Protein AF-A0A435HL01-F1 (afdb_monomer_lite)

Sequence (128 aa):
FYPFPNQLALVEKMDAMFPGEVFSHLEFVRLDGNITCFGLPLVKFTTEARLDEIVRLHEANGCPIFNPHRYTLEEGGMKQTDAVQLAFKRETDPQGLLNPGKMIAWENPDYDYRSGRTFLFRGLQKVG

Secondary structure (DSSP, 8-state):
-B-TTSHHHHHHHHHHHSTTTEE--EEEEEETTEEEEEE--EE----HHHHHHHHHHHHHTT-----TT--STTTTTSB---HHHHHHHHHH-TT--SSTTS-HHHH-TT--TT-----SB--S----

pLDDT: mean 95.24, std 6.95, range [45.97, 98.75]

Radius of gyration: 16.89 Å; chains: 1; bounding box: 38×37×44 Å

Structure (mmCIF, N/CA/C/O backbone):
data_AF-A0A435HL01-F1
#
_entry.id   AF-A0A435HL01-F1
#
loop_
_atom_site.group_PDB
_atom_site.id
_atom_site.type_symbol
_atom_site.label_atom_id
_atom_site.label_alt_id
_atom_site.label_comp_id
_atom_site.label_asym_id
_atom_site.label_entity_id
_atom_site.label_seq_id
_atom_site.pdbx_PDB_ins_code
_atom_site.Cartn_x
_atom_site.Cartn_y
_atom_site.Cartn_z
_atom_site.occupancy
_atom_site.B_iso_or_equiv
_atom_site.auth_seq_id
_atom_site.auth_comp_id
_atom_site.auth_asym_id
_atom_site.auth_atom_id
_atom_site.pdbx_PDB_model_num
ATOM 1 N N . PHE A 1 1 ? -6.074 -1.914 3.342 1.00 91.44 1 PHE A N 1
ATOM 2 C CA . PHE A 1 1 ? -7.406 -2.485 3.049 1.00 91.44 1 PHE A CA 1
ATOM 3 C C . PHE A 1 1 ? -7.774 -3.467 4.147 1.00 91.44 1 PHE A C 1
ATOM 5 O O . PHE A 1 1 ? -6.873 -3.932 4.837 1.00 91.44 1 PHE A O 1
ATOM 12 N N . TYR A 1 2 ? -9.059 -3.780 4.310 1.00 97.88 2 TYR A N 1
ATOM 13 C CA . TYR A 1 2 ? -9.525 -4.717 5.331 1.00 97.88 2 TYR A CA 1
ATOM 14 C C . TYR A 1 2 ? -9.932 -6.043 4.664 1.00 97.88 2 TYR A C 1
ATOM 16 O O . TYR A 1 2 ? -10.902 -6.062 3.903 1.00 97.88 2 TYR A O 1
ATOM 24 N N . PRO A 1 3 ? -9.177 -7.145 4.846 1.00 97.38 3 PRO A N 1
ATOM 25 C CA . PRO A 1 3 ? -9.489 -8.414 4.194 1.00 97.38 3 PRO A CA 1
ATOM 26 C C . PRO A 1 3 ? -10.829 -9.014 4.641 1.00 97.38 3 PRO A C 1
ATOM 28 O O . PRO A 1 3 ? -11.147 -9.065 5.831 1.00 97.38 3 PRO A O 1
ATOM 31 N N . PHE A 1 4 ? -11.590 -9.528 3.674 1.00 97.75 4 PHE A N 1
ATOM 32 C CA . PHE A 1 4 ? -12.735 -10.398 3.941 1.00 97.75 4 PHE A CA 1
ATOM 33 C C . PHE A 1 4 ? -12.267 -11.714 4.597 1.00 97.75 4 PHE A C 1
ATOM 35 O O . PHE A 1 4 ? -11.207 -12.212 4.211 1.00 97.75 4 PHE A O 1
ATOM 42 N N . PRO A 1 5 ? -13.025 -12.318 5.538 1.00 98.00 5 PRO A N 1
ATOM 43 C CA . PRO A 1 5 ? -14.344 -11.919 6.053 1.00 98.00 5 PRO A CA 1
ATOM 44 C C . PRO A 1 5 ? -14.296 -11.052 7.320 1.00 98.00 5 PRO A C 1
ATOM 46 O O . PRO A 1 5 ? -15.317 -10.847 7.974 1.00 98.00 5 PRO A O 1
ATOM 49 N N . ASN A 1 6 ? -13.111 -10.590 7.721 1.00 98.25 6 ASN A N 1
ATOM 50 C CA . ASN A 1 6 ? -12.892 -9.998 9.039 1.00 98.25 6 ASN A CA 1
ATOM 51 C C . ASN A 1 6 ? -12.961 -8.467 9.046 1.00 98.25 6 ASN A C 1
ATOM 53 O O . ASN A 1 6 ? -12.634 -7.852 10.059 1.00 98.25 6 ASN A O 1
ATOM 57 N N . GLN A 1 7 ? -13.391 -7.842 7.950 1.00 98.62 7 GLN A N 1
ATOM 58 C CA . GLN A 1 7 ? -13.261 -6.405 7.745 1.00 98.62 7 GLN A CA 1
ATOM 59 C C . GLN A 1 7 ? -13.904 -5.554 8.844 1.00 98.62 7 GLN A C 1
ATOM 61 O O . GLN A 1 7 ? -13.307 -4.564 9.244 1.00 98.62 7 GLN A O 1
ATOM 66 N N . LEU A 1 8 ? -15.059 -5.956 9.387 1.00 98.56 8 LEU A N 1
ATOM 67 C CA . LEU A 1 8 ? -15.717 -5.204 10.463 1.00 98.56 8 LEU A CA 1
ATOM 68 C C . LEU A 1 8 ? -14.890 -5.228 11.755 1.00 98.56 8 LEU A C 1
ATOM 70 O O . LEU A 1 8 ? -14.575 -4.177 12.302 1.00 98.56 8 LEU A O 1
ATOM 74 N N . ALA A 1 9 ? -14.447 -6.415 12.181 1.00 98.62 9 ALA A N 1
ATOM 75 C CA . ALA A 1 9 ? -13.623 -6.567 13.379 1.00 98.62 9 ALA A CA 1
ATOM 76 C C . ALA A 1 9 ? -12.261 -5.866 13.240 1.00 98.62 9 ALA A C 1
ATOM 78 O O . ALA A 1 9 ? -11.732 -5.318 14.205 1.00 98.62 9 ALA A O 1
ATOM 79 N N . LEU A 1 10 ? -11.680 -5.871 12.037 1.00 98.69 10 LEU A N 1
ATOM 80 C CA . LEU A 1 10 ? -10.422 -5.180 11.767 1.00 98.69 10 LEU A CA 1
ATOM 81 C C . LEU A 1 10 ? -10.585 -3.658 11.791 1.00 98.69 10 LEU A C 1
ATOM 83 O O . LEU A 1 10 ? -9.744 -2.980 12.374 1.00 98.69 10 LEU A O 1
ATOM 87 N N . VAL A 1 11 ? -11.660 -3.126 11.202 1.00 98.50 11 VAL A N 1
ATOM 88 C CA . VAL A 1 11 ? -11.995 -1.696 11.271 1.00 98.50 11 VAL A CA 1
ATOM 89 C C . VAL A 1 11 ? -12.151 -1.260 12.722 1.00 98.50 11 VAL A C 1
ATOM 91 O O . VAL A 1 11 ? -11.472 -0.328 13.133 1.00 98.50 11 VAL A O 1
ATOM 94 N N . GLU A 1 12 ? -12.974 -1.959 13.508 1.00 98.38 12 GLU A N 1
ATOM 95 C CA . GLU A 1 12 ? -13.190 -1.642 14.927 1.00 98.38 12 GLU A CA 1
ATOM 96 C C . GLU A 1 12 ? -11.876 -1.664 15.715 1.00 98.38 12 GLU A C 1
ATOM 98 O O . GLU A 1 12 ? -11.596 -0.762 16.506 1.00 98.38 12 GLU A O 1
ATOM 103 N N . LYS A 1 13 ? -11.024 -2.665 15.458 1.00 98.56 13 LYS A N 1
ATOM 104 C CA . LYS A 1 13 ? -9.709 -2.771 16.092 1.00 98.56 13 LYS A CA 1
ATOM 105 C C . LYS A 1 13 ? -8.792 -1.600 15.734 1.00 98.56 13 LYS A C 1
ATOM 107 O O . LYS A 1 13 ? -8.086 -1.109 16.611 1.00 98.56 13 LYS A O 1
ATOM 112 N N . MET A 1 14 ? -8.747 -1.195 14.463 1.00 98.50 14 MET A N 1
ATOM 113 C CA . MET A 1 14 ? -7.887 -0.094 14.013 1.00 98.50 14 MET A CA 1
ATOM 114 C C . MET A 1 14 ? -8.407 1.260 14.493 1.00 98.50 14 MET A C 1
ATOM 116 O O . MET A 1 14 ? -7.612 2.062 14.969 1.00 98.50 14 MET A O 1
ATOM 120 N N . ASP A 1 15 ? -9.719 1.487 14.458 1.00 98.31 15 ASP A N 1
ATOM 121 C CA . ASP A 1 15 ? -10.346 2.712 14.966 1.00 98.31 15 ASP A CA 1
ATOM 122 C C . ASP A 1 15 ? -10.042 2.920 16.460 1.00 98.31 15 ASP A C 1
ATOM 124 O O . ASP A 1 15 ? -9.550 3.971 16.871 1.00 98.31 15 ASP A O 1
ATOM 128 N N . ALA A 1 16 ? -10.202 1.864 17.267 1.00 98.38 16 ALA A N 1
ATOM 129 C CA . ALA A 1 16 ? -9.923 1.906 18.701 1.00 98.38 16 ALA A CA 1
ATOM 130 C C . ALA A 1 16 ? -8.429 2.078 19.046 1.00 98.38 16 ALA A C 1
ATOM 132 O O . ALA A 1 16 ? -8.100 2.528 20.144 1.00 98.38 16 ALA A O 1
ATOM 133 N N . MET A 1 17 ? -7.516 1.707 18.142 1.00 98.38 17 MET A N 1
ATOM 134 C CA . MET A 1 17 ? -6.068 1.758 18.382 1.00 98.38 17 MET A CA 1
ATOM 135 C C . MET A 1 17 ? -5.500 3.183 18.333 1.00 98.38 17 MET A C 1
ATOM 137 O O . MET A 1 17 ? -4.451 3.437 18.928 1.00 98.38 17 MET A O 1
ATOM 141 N N . PHE A 1 18 ? -6.176 4.112 17.654 1.00 98.00 18 PHE A N 1
ATOM 142 C CA . PHE A 1 18 ? -5.637 5.441 17.346 1.00 98.00 18 PHE A CA 1
ATOM 143 C C . PHE A 1 18 ? -6.596 6.595 17.705 1.00 98.00 18 PHE A C 1
ATOM 145 O O . PHE A 1 18 ? -6.872 7.463 16.866 1.00 98.00 18 PHE A O 1
ATOM 152 N N . PRO A 1 19 ? -7.104 6.654 18.950 1.00 97.69 19 PRO A N 1
ATOM 153 C CA . PRO A 1 19 ? -8.107 7.639 19.336 1.00 97.69 19 PRO A CA 1
ATOM 154 C C . PRO A 1 19 ? -7.581 9.073 19.178 1.00 97.69 19 PRO A C 1
ATOM 156 O O . PRO A 1 19 ? -6.564 9.451 19.758 1.00 97.69 19 PRO A O 1
ATOM 159 N N . GLY A 1 20 ? -8.298 9.887 18.398 1.00 97.19 20 GLY A N 1
ATOM 160 C CA . GLY A 1 20 ? -7.981 11.305 18.177 1.00 97.19 20 GLY A CA 1
ATOM 161 C C . GLY A 1 20 ? -6.800 11.580 17.236 1.00 97.19 20 GLY A C 1
ATOM 162 O O . GLY A 1 20 ? -6.460 12.747 17.022 1.00 97.19 20 GLY A O 1
ATOM 163 N N . GLU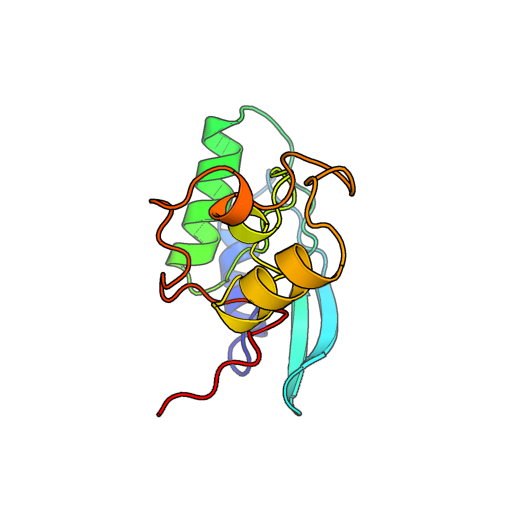 A 1 21 ? -6.192 10.539 16.666 1.00 98.25 21 GLU A N 1
ATOM 164 C CA . GLU A 1 21 ? -5.066 10.643 15.730 1.00 98.25 21 GLU A CA 1
ATOM 165 C C . GLU A 1 21 ? -5.432 10.141 14.331 1.00 98.25 21 GLU A C 1
ATOM 167 O O . GLU A 1 21 ? -5.053 10.770 13.339 1.00 98.25 21 GLU A O 1
ATOM 172 N N . VAL A 1 22 ? -6.193 9.045 14.252 1.00 98.50 22 VAL A N 1
ATOM 173 C CA . VAL A 1 22 ? -6.658 8.449 12.998 1.00 98.50 22 VAL A CA 1
ATOM 174 C C . VAL A 1 22 ? -8.185 8.404 13.005 1.00 98.50 22 VAL A C 1
ATOM 176 O O . VAL A 1 22 ? -8.789 7.956 13.974 1.00 98.50 22 VAL A O 1
ATOM 179 N N . PHE A 1 23 ? -8.812 8.873 11.927 1.00 98.44 23 PHE A N 1
ATOM 180 C CA . PHE A 1 23 ? -10.266 8.892 11.770 1.00 98.44 23 PHE A CA 1
ATOM 181 C C . PHE A 1 23 ? -10.672 7.969 10.626 1.00 98.44 23 PHE A C 1
ATOM 183 O O . PHE A 1 23 ? -10.262 8.177 9.481 1.00 98.44 23 PHE A O 1
ATOM 190 N N . SER A 1 24 ? -11.475 6.952 10.934 1.00 98.31 24 SER A N 1
ATOM 191 C CA . SER A 1 24 ? -11.895 5.939 9.968 1.00 98.31 24 SER A CA 1
ATOM 192 C C . SER A 1 24 ? -12.729 6.524 8.820 1.00 98.31 24 SER A C 1
ATOM 194 O O . SER A 1 24 ? -13.697 7.250 9.032 1.00 98.31 24 SER A O 1
ATOM 196 N N . HIS A 1 25 ? -12.386 6.145 7.586 1.00 98.62 25 HIS A N 1
ATOM 197 C CA . HIS A 1 25 ? -13.161 6.395 6.364 1.00 98.62 25 HIS A CA 1
ATOM 198 C C . HIS A 1 25 ? -13.105 5.127 5.519 1.00 98.62 25 HIS A C 1
ATOM 200 O O . HIS A 1 25 ? -12.018 4.652 5.181 1.00 98.62 25 HIS A O 1
ATOM 206 N N . LEU A 1 26 ? -14.273 4.552 5.233 1.00 98.69 26 LEU A N 1
ATOM 207 C CA . LEU A 1 26 ? -14.412 3.270 4.552 1.00 98.69 26 LEU A CA 1
ATOM 208 C C . LEU A 1 26 ? -15.147 3.428 3.228 1.00 98.69 26 LEU A C 1
ATOM 210 O O . LEU A 1 26 ? -16.195 4.064 3.173 1.00 98.69 26 LEU A O 1
ATOM 214 N N . GLU A 1 27 ? -14.643 2.752 2.204 1.00 98.69 27 GLU A N 1
ATOM 215 C CA . GLU A 1 27 ? -15.300 2.611 0.907 1.00 98.69 27 GLU A CA 1
ATOM 216 C C . GLU A 1 27 ? -15.590 1.132 0.662 1.00 98.69 27 GLU A C 1
ATOM 218 O O . GLU A 1 27 ? -14.668 0.318 0.537 1.00 98.69 27 GLU A O 1
ATOM 223 N N . PHE A 1 28 ? -16.872 0.759 0.635 1.00 98.56 28 PHE A N 1
ATOM 224 C CA . PHE A 1 28 ? -17.281 -0.622 0.386 1.00 98.56 28 PHE A CA 1
ATOM 225 C C . PHE A 1 28 ? -17.204 -0.952 -1.102 1.00 98.56 28 PHE A C 1
ATOM 227 O O . PHE A 1 28 ? -17.730 -0.233 -1.948 1.00 98.56 28 PHE A O 1
ATOM 234 N N . VAL A 1 29 ? -16.577 -2.081 -1.420 1.00 98.38 29 VAL A N 1
ATOM 235 C CA . VAL A 1 29 ? -16.333 -2.522 -2.794 1.00 98.38 29 VAL A CA 1
ATOM 236 C C . VAL A 1 29 ? -16.529 -4.025 -2.935 1.00 98.38 29 VAL A C 1
ATOM 238 O O . VAL A 1 29 ? -16.543 -4.776 -1.956 1.00 98.38 29 VAL A O 1
ATOM 241 N N . ARG A 1 30 ? -16.620 -4.479 -4.186 1.00 98.19 30 ARG A N 1
ATOM 242 C CA . ARG A 1 30 ? -16.407 -5.886 -4.527 1.00 98.19 30 ARG A CA 1
ATOM 243 C C . ARG A 1 30 ? -14.919 -6.107 -4.794 1.00 98.19 30 ARG A C 1
ATOM 245 O O . ARG A 1 30 ? -14.367 -5.459 -5.677 1.00 98.19 30 ARG A O 1
ATOM 252 N N . LEU A 1 31 ? -14.294 -7.020 -4.057 1.00 95.50 31 LEU A N 1
ATOM 253 C CA . LEU A 1 31 ? -12.899 -7.427 -4.233 1.00 95.50 31 LEU A CA 1
ATOM 254 C C . LEU A 1 31 ? -12.818 -8.954 -4.212 1.00 95.50 31 LEU A C 1
ATOM 256 O O . LEU A 1 31 ? -13.339 -9.583 -3.292 1.00 95.50 31 LEU A O 1
ATOM 260 N N . ASP A 1 32 ? -12.203 -9.543 -5.239 1.00 94.19 32 ASP A N 1
ATOM 261 C CA . ASP A 1 32 ? -12.072 -10.999 -5.405 1.00 94.19 32 ASP A CA 1
ATOM 262 C C . ASP A 1 32 ? -13.399 -11.757 -5.177 1.00 94.19 32 ASP A C 1
ATOM 264 O O . ASP A 1 32 ? -13.459 -12.788 -4.514 1.00 94.19 32 ASP A O 1
ATOM 268 N N . GLY A 1 33 ? -14.500 -11.199 -5.695 1.00 96.81 33 GLY A N 1
ATOM 269 C CA . GLY A 1 33 ? -15.850 -11.769 -5.585 1.00 96.81 33 GLY A CA 1
ATOM 270 C C . GLY A 1 33 ? -16.575 -11.514 -4.257 1.00 96.81 33 GLY A C 1
ATOM 271 O O . GLY A 1 33 ? -17.783 -11.734 -4.185 1.00 96.81 33 GLY A O 1
ATOM 272 N N . ASN A 1 34 ? -15.897 -10.986 -3.237 1.00 98.00 34 ASN A N 1
ATOM 273 C CA . ASN A 1 34 ? -16.468 -10.709 -1.917 1.00 98.00 34 ASN A CA 1
ATOM 274 C C . ASN A 1 34 ? -16.791 -9.220 -1.740 1.00 98.00 34 ASN A C 1
ATOM 276 O O . ASN A 1 34 ? -16.171 -8.365 -2.371 1.00 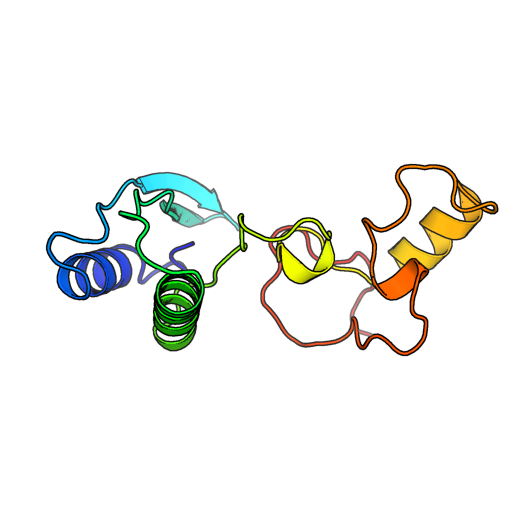98.00 34 ASN A O 1
ATOM 280 N N . ILE A 1 35 ? -17.748 -8.894 -0.866 1.00 98.44 35 ILE A N 1
ATOM 281 C CA . ILE A 1 35 ? -17.971 -7.509 -0.424 1.00 98.44 35 ILE A CA 1
ATOM 282 C C . ILE A 1 35 ? -17.081 -7.252 0.791 1.00 98.44 35 ILE A C 1
ATOM 284 O O . ILE A 1 35 ? -17.199 -7.935 1.806 1.00 98.44 35 ILE A O 1
ATOM 288 N N . THR A 1 36 ? -16.203 -6.261 0.683 1.00 98.56 36 THR A N 1
ATOM 289 C CA . THR A 1 36 ? -15.350 -5.780 1.778 1.00 98.56 36 THR A CA 1
ATOM 290 C C . THR A 1 36 ? -15.178 -4.261 1.676 1.00 98.56 36 THR A C 1
ATOM 292 O O . THR A 1 36 ? -15.854 -3.632 0.863 1.00 98.56 36 THR A O 1
ATOM 295 N N . CYS A 1 37 ? -14.302 -3.649 2.475 1.00 98.50 37 CYS A N 1
ATOM 296 C CA . CYS A 1 37 ? -13.999 -2.223 2.398 1.00 98.50 37 CYS A CA 1
ATOM 297 C C . CYS A 1 37 ? -12.500 -1.911 2.254 1.00 98.50 37 CYS A C 1
ATOM 299 O O . CYS A 1 37 ? -11.613 -2.576 2.803 1.00 98.50 37 CYS A O 1
ATOM 301 N N . PHE A 1 38 ? -12.224 -0.842 1.511 1.00 98.38 38 PHE A N 1
ATOM 302 C CA . PHE A 1 38 ? -10.952 -0.131 1.555 1.00 98.38 38 PHE A CA 1
ATOM 303 C C . PHE A 1 38 ? -11.029 0.961 2.619 1.00 98.38 38 PHE A C 1
ATOM 305 O O . PHE A 1 38 ? -12.099 1.504 2.879 1.00 98.38 38 PHE A O 1
ATOM 312 N N . GLY A 1 39 ? -9.889 1.259 3.237 1.00 98.06 39 GLY A N 1
ATOM 313 C CA . GLY A 1 39 ? -9.756 2.347 4.198 1.00 98.06 39 GLY A CA 1
ATOM 314 C C . GLY A 1 39 ? -8.990 3.506 3.578 1.00 98.06 39 GLY A C 1
ATOM 315 O O . GLY A 1 39 ? -7.941 3.278 2.974 1.00 98.06 39 GLY A O 1
ATOM 316 N N . LEU A 1 40 ? -9.498 4.720 3.767 1.00 98.50 40 LEU A N 1
ATOM 317 C CA . LEU A 1 40 ? -8.827 5.985 3.456 1.00 98.50 40 LEU A CA 1
ATOM 318 C C . LEU A 1 40 ? -8.786 6.872 4.713 1.00 98.50 40 LEU A C 1
ATOM 320 O O . LEU A 1 40 ? -9.257 8.009 4.677 1.00 98.50 40 LEU A O 1
ATOM 324 N N . PRO A 1 41 ? -8.303 6.348 5.857 1.00 98.06 41 PRO A N 1
ATOM 325 C CA . PRO A 1 41 ? -8.440 7.049 7.120 1.00 98.06 41 PRO A CA 1
ATOM 326 C C . PRO A 1 41 ? -7.681 8.378 7.100 1.00 98.06 41 PRO A C 1
ATOM 328 O O . PRO A 1 41 ? -6.569 8.474 6.575 1.00 98.06 41 PRO A O 1
ATOM 331 N N . LEU A 1 42 ? -8.267 9.403 7.714 1.00 98.56 42 LEU A N 1
ATOM 332 C CA . LEU A 1 42 ? -7.574 10.669 7.922 1.00 98.56 42 LEU A CA 1
ATOM 333 C C . LEU A 1 42 ? -6.565 10.483 9.051 1.00 98.56 42 LEU A C 1
ATOM 335 O O . LEU A 1 42 ? -6.941 10.055 10.139 1.00 98.56 42 LEU A O 1
ATOM 339 N N . VAL A 1 43 ? -5.304 10.836 8.814 1.00 98.56 43 VAL A N 1
ATOM 340 C CA . VAL A 1 43 ? -4.240 10.778 9.824 1.00 98.56 43 VAL A CA 1
ATOM 341 C C . VAL A 1 43 ? -3.798 12.195 10.157 1.00 98.56 43 VAL A C 1
ATOM 343 O O . VAL A 1 43 ? -3.399 12.958 9.273 1.00 98.56 43 VAL A O 1
ATOM 346 N N . LYS A 1 44 ? -3.839 12.564 11.439 1.00 98.44 44 LYS A N 1
ATOM 347 C CA . LYS A 1 44 ? -3.281 13.833 11.907 1.00 98.44 44 LYS A CA 1
ATOM 348 C C . LYS A 1 44 ? -1.757 13.738 11.912 1.00 98.44 44 LYS A C 1
ATOM 350 O O . LYS A 1 44 ? -1.163 13.174 12.826 1.00 98.44 44 LYS A O 1
ATOM 355 N N . PHE A 1 45 ? -1.125 14.299 10.885 1.00 98.62 45 PHE A N 1
ATOM 356 C CA . PHE A 1 45 ? 0.327 14.255 10.748 1.00 98.62 45 PHE A CA 1
ATOM 357 C C . PHE A 1 45 ? 1.045 14.903 11.943 1.00 98.62 45 PHE A C 1
ATOM 359 O O . PHE A 1 45 ? 0.672 15.985 12.401 1.00 98.62 45 PHE A O 1
ATOM 366 N N . THR A 1 46 ? 2.102 14.241 12.413 1.00 98.50 46 THR A N 1
ATOM 367 C CA . THR A 1 46 ? 3.005 14.745 13.456 1.00 98.50 46 THR A CA 1
ATOM 368 C C . THR A 1 46 ? 4.455 14.627 13.005 1.00 98.50 46 THR A C 1
ATOM 370 O O . THR A 1 46 ? 5.126 15.632 12.798 1.00 98.50 46 THR A O 1
ATOM 373 N N . THR A 1 47 ? 4.930 13.398 12.815 1.00 98.75 47 THR A N 1
ATOM 374 C CA . THR A 1 47 ? 6.266 13.088 12.304 1.00 98.75 47 THR A CA 1
ATOM 375 C C . THR A 1 47 ? 6.194 11.923 11.325 1.00 98.75 47 THR A C 1
ATOM 377 O O . THR A 1 47 ? 5.285 11.093 11.400 1.00 98.75 47 THR A O 1
ATOM 380 N N . GLU A 1 48 ? 7.183 11.826 10.439 1.00 98.31 48 GLU A N 1
ATOM 381 C CA . GLU A 1 48 ? 7.326 10.689 9.522 1.00 98.31 48 GLU A CA 1
ATOM 382 C C . GLU A 1 48 ? 7.468 9.365 10.281 1.00 98.31 48 GLU A C 1
ATOM 384 O O . GLU A 1 48 ? 6.800 8.393 9.946 1.00 98.31 48 GLU A O 1
ATOM 389 N N . ALA A 1 49 ? 8.243 9.348 11.373 1.00 98.62 49 ALA A N 1
ATOM 390 C CA . ALA A 1 49 ? 8.427 8.156 12.200 1.00 98.62 49 ALA A CA 1
ATOM 391 C C . ALA A 1 49 ? 7.104 7.643 12.795 1.00 98.62 49 ALA A C 1
ATOM 393 O O . ALA A 1 49 ? 6.865 6.437 12.815 1.00 98.62 49 ALA A O 1
ATOM 394 N N . ARG A 1 50 ? 6.221 8.548 13.244 1.00 98.50 50 ARG A N 1
ATOM 395 C CA . ARG A 1 50 ? 4.892 8.166 13.743 1.00 98.50 50 ARG A CA 1
ATOM 396 C C . ARG A 1 50 ? 3.980 7.681 12.617 1.00 98.50 50 ARG A C 1
ATOM 398 O O . ARG A 1 50 ? 3.251 6.713 12.803 1.00 98.50 50 ARG A O 1
ATOM 405 N N . LEU A 1 51 ? 4.036 8.314 11.447 1.00 98.62 51 LEU A N 1
ATOM 406 C CA . LEU A 1 51 ? 3.272 7.885 10.277 1.00 98.62 51 LEU A CA 1
ATOM 407 C C . LEU A 1 51 ? 3.678 6.474 9.818 1.00 98.62 51 LEU A C 1
ATOM 409 O O . LEU A 1 51 ? 2.812 5.621 9.625 1.00 98.62 51 LEU A O 1
ATOM 413 N N . ASP A 1 52 ? 4.979 6.201 9.723 1.00 98.19 52 ASP A N 1
ATOM 414 C CA . ASP A 1 52 ? 5.503 4.869 9.404 1.00 98.19 52 ASP A CA 1
ATOM 415 C C . ASP A 1 52 ? 5.156 3.846 10.507 1.00 98.19 52 ASP A C 1
ATOM 417 O O . ASP A 1 52 ? 4.857 2.686 10.213 1.00 98.19 52 ASP A O 1
ATOM 421 N N . GLU A 1 53 ? 5.122 4.257 11.781 1.00 98.50 53 GLU A N 1
ATOM 422 C CA . GLU A 1 53 ? 4.651 3.403 12.874 1.00 98.50 53 GLU A CA 1
ATOM 423 C C . GLU A 1 53 ? 3.170 3.029 12.721 1.00 98.50 53 GLU A C 1
ATOM 425 O O . GLU A 1 53 ? 2.830 1.854 12.879 1.00 98.50 53 GLU A O 1
ATOM 430 N N . ILE A 1 54 ? 2.298 3.985 12.383 1.00 98.56 54 ILE A N 1
ATOM 431 C CA . ILE A 1 54 ? 0.873 3.730 12.122 1.00 98.56 54 ILE A CA 1
ATOM 432 C C . ILE A 1 54 ? 0.723 2.731 10.970 1.00 98.56 54 ILE A C 1
ATOM 434 O O . ILE A 1 54 ? -0.037 1.769 11.098 1.00 98.56 54 ILE A O 1
ATOM 438 N N . VAL A 1 55 ? 1.471 2.909 9.875 1.00 97.38 55 VAL A N 1
ATOM 439 C CA . VAL A 1 55 ? 1.489 1.971 8.738 1.00 97.38 55 VAL A CA 1
ATOM 440 C C . VAL A 1 55 ? 1.890 0.566 9.194 1.00 97.38 55 VAL A C 1
ATOM 442 O O . VAL A 1 55 ? 1.149 -0.392 8.966 1.00 97.38 55 VAL A O 1
ATOM 445 N N . ARG A 1 56 ? 3.007 0.441 9.919 1.00 97.62 56 ARG A N 1
ATOM 446 C CA . ARG A 1 56 ? 3.504 -0.841 10.439 1.00 97.62 56 ARG A CA 1
ATOM 447 C C . ARG A 1 56 ? 2.495 -1.521 11.367 1.00 97.62 56 ARG A C 1
ATOM 449 O O . ARG A 1 56 ? 2.350 -2.741 11.327 1.00 97.62 56 ARG A O 1
ATOM 456 N N . LEU A 1 57 ? 1.805 -0.756 12.213 1.00 98.38 57 LEU A N 1
ATOM 457 C CA . LEU A 1 57 ? 0.786 -1.287 13.118 1.00 98.38 57 LEU A CA 1
ATOM 458 C C . LEU A 1 57 ? -0.429 -1.821 12.354 1.00 98.38 57 LEU A C 1
ATOM 460 O O . LEU A 1 57 ? -0.934 -2.879 12.722 1.00 98.38 57 LEU A O 1
ATOM 464 N N . HIS A 1 58 ? -0.864 -1.167 11.275 1.00 98.25 58 HIS A N 1
ATOM 465 C CA . HIS A 1 58 ? -1.918 -1.714 10.416 1.00 98.25 58 HIS A CA 1
ATOM 466 C C . HIS A 1 58 ? -1.494 -3.058 9.808 1.00 98.25 58 HIS A C 1
ATOM 468 O O . HIS A 1 58 ? -2.215 -4.051 9.941 1.00 98.25 58 HIS A O 1
ATOM 474 N N . GLU A 1 59 ? -0.295 -3.126 9.222 1.00 96.44 59 GLU A N 1
ATOM 475 C CA . GLU A 1 59 ? 0.227 -4.354 8.609 1.00 96.44 59 GLU A CA 1
ATOM 476 C C . GLU A 1 59 ? 0.362 -5.494 9.629 1.00 96.44 59 GLU A C 1
ATOM 478 O O . GLU A 1 59 ? -0.116 -6.604 9.386 1.00 96.44 59 GLU A O 1
ATOM 483 N N . ALA A 1 60 ? 0.918 -5.210 10.812 1.00 97.50 60 ALA A N 1
ATOM 484 C CA . ALA A 1 60 ? 1.062 -6.177 11.903 1.00 97.50 60 ALA A CA 1
ATOM 485 C C . ALA A 1 60 ? -0.284 -6.693 12.447 1.00 97.50 60 ALA A C 1
ATOM 487 O O . ALA A 1 60 ? -0.339 -7.763 13.052 1.00 97.50 60 ALA A O 1
ATOM 488 N N . ASN A 1 61 ? -1.374 -5.953 12.229 1.00 97.75 61 ASN A N 1
ATOM 489 C CA . ASN A 1 61 ? -2.726 -6.328 12.637 1.00 97.75 61 ASN A CA 1
ATOM 490 C C . ASN A 1 61 ? -3.570 -6.911 11.494 1.00 97.75 61 ASN A C 1
ATOM 492 O O . ASN A 1 61 ? -4.783 -7.051 11.648 1.00 97.75 61 ASN A O 1
ATOM 496 N N . GLY A 1 62 ? -2.952 -7.279 10.367 1.00 96.56 62 GLY A N 1
ATOM 497 C CA . GLY A 1 62 ? -3.645 -7.926 9.251 1.00 96.56 62 GLY A CA 1
ATOM 498 C C . GLY A 1 62 ? -4.404 -6.959 8.342 1.00 96.56 62 GLY A C 1
ATOM 499 O O . GLY A 1 62 ? -5.298 -7.386 7.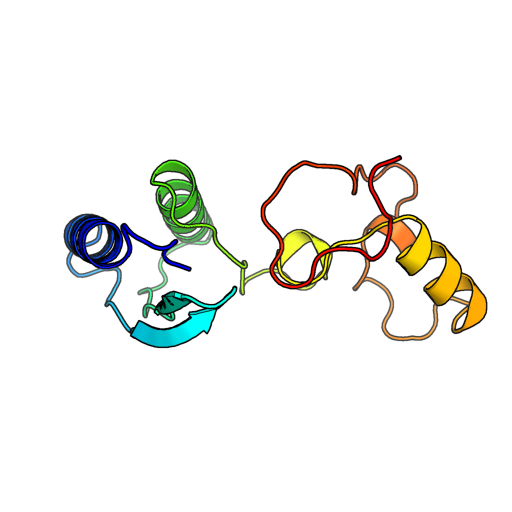615 1.00 96.56 62 GLY A O 1
ATOM 500 N N . CYS A 1 63 ? -4.057 -5.670 8.370 1.00 97.50 63 CYS A N 1
ATOM 501 C CA . CYS A 1 63 ? -4.597 -4.641 7.484 1.00 97.50 63 CYS A CA 1
ATOM 502 C C . CYS A 1 63 ? -3.491 -4.173 6.524 1.00 97.50 63 CYS A C 1
ATOM 504 O O . CYS A 1 63 ? -2.751 -3.250 6.865 1.00 97.50 63 CYS A O 1
ATOM 506 N N . PRO A 1 64 ? -3.333 -4.779 5.332 1.00 95.75 64 PRO A N 1
ATOM 507 C CA . PRO A 1 64 ? -2.238 -4.410 4.440 1.00 95.75 64 PRO A CA 1
ATOM 508 C C . PRO A 1 64 ? -2.358 -2.957 3.976 1.00 95.75 64 PRO A C 1
ATOM 510 O O . PRO A 1 64 ? -3.463 -2.491 3.664 1.00 95.75 64 PRO A O 1
ATOM 513 N N . ILE A 1 65 ? -1.229 -2.254 3.902 1.00 96.38 65 ILE A N 1
ATOM 514 C CA . ILE A 1 65 ? -1.167 -0.853 3.488 1.00 96.38 65 ILE A CA 1
ATOM 515 C C . ILE A 1 65 ? -0.613 -0.740 2.069 1.00 96.38 65 ILE A C 1
ATOM 517 O O . ILE A 1 65 ? 0.412 -1.317 1.724 1.00 96.38 65 ILE A O 1
ATOM 521 N N . PHE A 1 66 ? -1.297 0.060 1.255 1.00 96.12 66 PHE A N 1
ATOM 522 C CA . PHE A 1 66 ? -0.767 0.574 -0.003 1.00 96.12 66 PHE A CA 1
ATOM 523 C C . PHE A 1 66 ? -0.261 1.982 0.289 1.00 96.12 66 PHE A C 1
ATOM 525 O O . PHE A 1 66 ? -1.076 2.886 0.454 1.00 96.12 66 PHE A O 1
ATOM 532 N N . ASN A 1 67 ? 1.048 2.137 0.495 1.00 96.06 67 ASN A N 1
ATOM 533 C CA . ASN A 1 67 ? 1.608 3.323 1.140 1.00 96.06 67 ASN A CA 1
ATOM 534 C C . ASN A 1 67 ? 1.483 4.569 0.237 1.00 96.06 67 ASN A C 1
ATOM 536 O O . ASN A 1 67 ? 2.205 4.664 -0.757 1.00 96.06 67 ASN A O 1
ATOM 540 N N . PRO A 1 68 ? 0.621 5.552 0.575 1.00 96.75 68 PRO A N 1
ATOM 541 C CA . PRO A 1 68 ? 0.430 6.741 -0.254 1.00 96.75 68 PRO A CA 1
ATOM 542 C C . PRO A 1 68 ? 1.546 7.783 -0.062 1.00 96.75 68 PRO A C 1
ATOM 544 O O . PRO A 1 68 ? 1.558 8.805 -0.741 1.00 96.75 68 PRO A O 1
ATOM 547 N N . HIS A 1 69 ? 2.491 7.534 0.849 1.00 97.19 69 HIS A N 1
ATOM 548 C CA . HIS A 1 69 ? 3.634 8.398 1.157 1.00 97.19 69 HIS A CA 1
ATOM 549 C C . HIS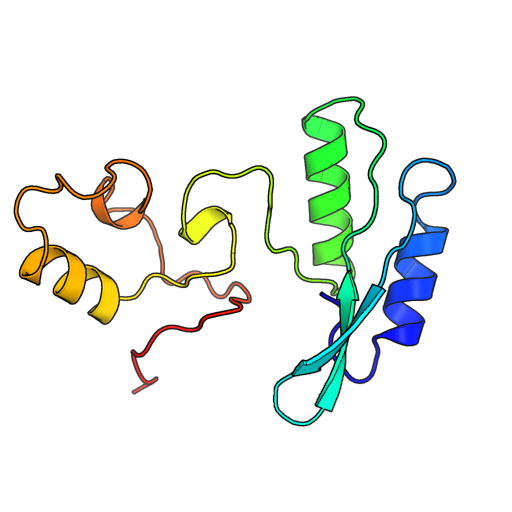 A 1 69 ? 4.933 7.871 0.536 1.00 97.19 69 HIS A C 1
ATOM 551 O O . HIS A 1 69 ? 6.025 8.063 1.075 1.00 97.19 69 HIS A O 1
ATOM 557 N N . ARG A 1 70 ? 4.823 7.148 -0.579 1.00 97.12 70 ARG A N 1
ATOM 558 C CA . ARG A 1 70 ? 5.944 6.670 -1.390 1.00 97.12 70 ARG A CA 1
ATOM 559 C C . ARG A 1 70 ? 5.683 7.019 -2.849 1.00 97.12 70 ARG A C 1
ATOM 561 O O . ARG A 1 70 ? 4.536 7.130 -3.273 1.00 97.12 70 ARG A O 1
ATOM 568 N N . TYR A 1 71 ? 6.756 7.238 -3.603 1.00 97.25 71 TYR A N 1
ATOM 569 C CA . TYR A 1 71 ? 6.671 7.718 -4.986 1.00 97.25 71 TYR A CA 1
ATOM 570 C C . TYR A 1 71 ? 6.995 6.641 -6.029 1.00 97.25 71 TYR A C 1
ATOM 572 O O . TYR A 1 71 ? 6.811 6.888 -7.223 1.00 97.25 71 TYR A O 1
ATOM 580 N N . THR A 1 72 ? 7.484 5.475 -5.602 1.00 97.69 72 THR A N 1
ATOM 581 C CA . THR A 1 72 ? 7.804 4.342 -6.476 1.00 97.69 72 THR A CA 1
ATOM 582 C C . THR A 1 72 ? 6.654 3.336 -6.521 1.00 97.69 72 THR A C 1
ATOM 584 O O . THR A 1 72 ? 5.817 3.270 -5.616 1.00 97.69 72 THR A O 1
ATOM 587 N N . LEU A 1 73 ? 6.596 2.547 -7.594 1.00 95.88 73 LEU A N 1
ATOM 588 C CA . LEU A 1 73 ? 5.556 1.542 -7.812 1.00 95.88 73 LEU A CA 1
ATOM 589 C C . LEU A 1 73 ? 5.583 0.461 -6.728 1.00 95.88 73 LEU A C 1
ATOM 591 O O . LEU A 1 73 ? 4.539 0.116 -6.168 1.00 95.88 73 LEU A O 1
ATOM 595 N N . GLU A 1 74 ? 6.776 -0.051 -6.433 1.00 95.50 74 GLU A N 1
ATOM 596 C CA . GLU A 1 74 ? 6.971 -1.176 -5.529 1.00 95.50 74 GLU A CA 1
ATOM 597 C C . GLU A 1 74 ? 6.721 -0.789 -4.067 1.00 95.50 74 GLU A C 1
ATOM 599 O O . GLU A 1 74 ? 6.062 -1.533 -3.338 1.00 95.50 74 GLU A O 1
ATOM 604 N N . GLU A 1 75 ? 7.176 0.392 -3.634 1.00 94.62 75 GLU A N 1
ATOM 605 C CA . GLU A 1 75 ? 6.960 0.859 -2.258 1.00 94.62 75 GLU A CA 1
ATOM 606 C C . GLU A 1 75 ? 5.520 1.315 -2.007 1.00 94.62 75 GLU A C 1
ATOM 608 O O . GLU A 1 75 ? 5.039 1.221 -0.877 1.00 94.62 75 GLU A O 1
ATOM 613 N N . GLY A 1 76 ? 4.811 1.770 -3.047 1.00 93.62 76 GLY A N 1
ATOM 614 C CA . GLY A 1 76 ? 3.385 2.086 -2.961 1.00 93.62 76 GLY A CA 1
ATOM 615 C C . GLY A 1 76 ? 2.500 0.851 -2.745 1.00 93.62 76 GLY A C 1
ATOM 616 O O . GLY A 1 76 ? 1.333 0.980 -2.377 1.00 93.62 76 GLY A O 1
ATOM 617 N N . GLY A 1 77 ? 3.023 -0.360 -2.973 1.00 91.81 77 GLY A N 1
ATOM 618 C CA . GLY A 1 77 ? 2.341 -1.629 -2.691 1.00 91.81 77 GLY A CA 1
ATOM 619 C C . GLY A 1 77 ? 1.186 -1.973 -3.638 1.00 91.81 77 GLY A C 1
ATOM 620 O O . GLY A 1 77 ? 0.570 -3.028 -3.506 1.00 91.81 77 GLY A O 1
ATOM 621 N N . MET A 1 78 ? 0.866 -1.121 -4.615 1.00 92.75 78 MET A N 1
ATOM 622 C CA . MET A 1 78 ? -0.201 -1.409 -5.573 1.00 92.75 78 MET A CA 1
ATOM 623 C C . MET A 1 78 ? 0.296 -2.262 -6.736 1.00 92.75 78 MET A C 1
ATOM 625 O O . MET A 1 78 ? -0.240 -3.342 -6.960 1.00 92.75 78 MET A O 1
ATOM 629 N N . LYS A 1 79 ? 1.293 -1.792 -7.494 1.00 94.06 79 LYS A N 1
ATOM 630 C CA . LYS A 1 79 ? 1.746 -2.450 -8.724 1.00 94.06 79 LYS A CA 1
ATOM 631 C C . LYS A 1 79 ? 2.948 -3.341 -8.433 1.00 94.06 79 LYS A C 1
ATOM 633 O O . LYS A 1 79 ? 4.033 -2.840 -8.169 1.00 94.06 79 LYS A O 1
ATOM 638 N N . GLN A 1 80 ? 2.748 -4.655 -8.500 1.00 94.44 80 GLN A N 1
ATOM 639 C CA . GLN A 1 80 ? 3.839 -5.609 -8.331 1.00 94.44 80 GLN A CA 1
ATOM 640 C C . GLN A 1 80 ? 4.786 -5.562 -9.535 1.00 94.44 80 GLN A C 1
ATOM 642 O O . GLN A 1 80 ? 4.339 -5.629 -10.685 1.00 94.44 80 GLN A O 1
ATOM 647 N N . THR A 1 81 ? 6.088 -5.504 -9.264 1.00 94.56 81 THR A N 1
ATOM 648 C CA . THR A 1 81 ? 7.117 -5.760 -10.273 1.00 94.56 81 THR A CA 1
ATOM 649 C C . THR A 1 81 ? 7.393 -7.262 -10.367 1.00 94.56 81 THR A C 1
ATOM 651 O O . THR A 1 81 ? 7.581 -7.932 -9.355 1.00 94.56 81 THR A O 1
ATOM 654 N N . ASP A 1 82 ? 7.446 -7.783 -11.592 1.00 94.44 82 ASP A N 1
ATOM 655 C CA . ASP A 1 82 ? 7.906 -9.133 -11.916 1.00 94.44 82 ASP A CA 1
ATOM 656 C C . ASP A 1 82 ? 8.788 -9.113 -13.183 1.00 94.44 82 ASP A C 1
ATOM 658 O O . ASP A 1 82 ? 9.032 -8.060 -13.788 1.00 94.44 82 ASP A O 1
ATOM 662 N N . ALA A 1 83 ? 9.273 -10.286 -13.603 1.00 94.38 83 ALA A N 1
ATOM 663 C CA . ALA A 1 83 ? 10.113 -10.400 -14.795 1.00 94.38 83 ALA A CA 1
ATOM 664 C C . ALA A 1 83 ? 9.385 -9.979 -16.088 1.00 94.38 83 ALA A C 1
ATOM 666 O O . ALA A 1 83 ? 10.021 -9.478 -17.018 1.00 94.38 83 ALA A O 1
ATOM 667 N N . VAL A 1 84 ? 8.058 -10.148 -16.147 1.00 95.88 84 VAL A N 1
ATOM 668 C CA . VAL A 1 84 ? 7.233 -9.759 -17.300 1.00 95.88 84 VAL A CA 1
ATOM 669 C C . VAL A 1 84 ? 7.168 -8.235 -17.405 1.00 95.88 84 VAL A C 1
ATOM 671 O O . VAL A 1 84 ? 7.379 -7.682 -18.483 1.00 95.88 84 VAL A O 1
ATOM 674 N N . GLN A 1 85 ? 6.961 -7.540 -16.285 1.00 96.81 85 GLN A N 1
ATOM 675 C CA . GLN A 1 85 ? 6.936 -6.078 -16.228 1.00 96.81 85 GLN A CA 1
ATOM 676 C C . GLN A 1 85 ? 8.286 -5.460 -16.619 1.00 96.81 85 GLN A C 1
ATOM 678 O O . GLN A 1 85 ? 8.313 -4.492 -17.379 1.00 96.81 85 GLN A O 1
ATOM 683 N N . LEU A 1 86 ? 9.404 -6.025 -16.149 1.00 96.75 86 LEU A N 1
ATOM 684 C CA . LEU A 1 86 ? 10.748 -5.565 -16.526 1.00 96.75 86 LEU A CA 1
ATOM 685 C C . LEU A 1 86 ? 11.025 -5.763 -18.022 1.00 96.75 86 LEU A C 1
ATOM 687 O O . LEU A 1 86 ? 11.560 -4.869 -18.682 1.00 96.75 86 LEU A O 1
ATOM 691 N N . ALA A 1 87 ? 10.630 -6.913 -18.578 1.00 97.31 87 ALA A N 1
ATOM 692 C CA . ALA A 1 87 ? 10.755 -7.173 -20.008 1.00 97.31 87 ALA A CA 1
ATOM 693 C C . ALA A 1 87 ? 9.937 -6.173 -20.838 1.00 97.31 87 ALA A C 1
ATOM 695 O O . ALA A 1 87 ? 10.465 -5.609 -21.796 1.00 97.31 87 ALA A O 1
ATOM 696 N N . PHE A 1 88 ? 8.701 -5.892 -20.420 1.00 98.06 88 PHE A N 1
ATOM 697 C CA .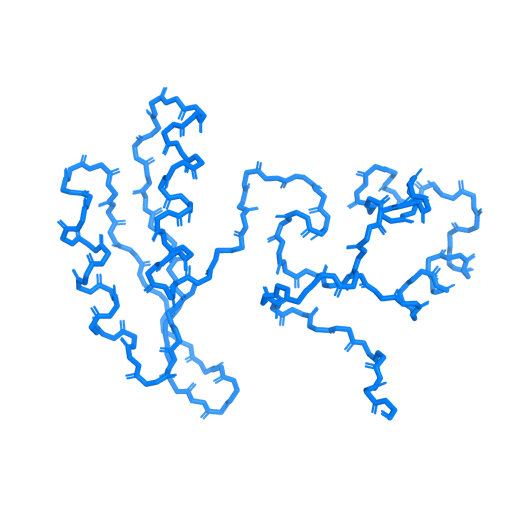 PHE A 1 88 ? 7.825 -4.939 -21.095 1.00 98.06 88 PHE A CA 1
ATOM 698 C C . PHE A 1 88 ? 8.333 -3.491 -21.015 1.00 98.06 88 PHE A C 1
ATOM 700 O O . PHE A 1 88 ? 8.269 -2.762 -22.005 1.00 98.06 88 PHE A O 1
ATOM 707 N N . LYS A 1 89 ? 8.900 -3.058 -19.877 1.00 98.06 89 LYS A N 1
ATOM 708 C CA . LYS A 1 89 ? 9.541 -1.733 -19.793 1.00 98.06 89 LYS A CA 1
ATOM 709 C C . LYS A 1 89 ? 10.716 -1.626 -20.763 1.00 98.06 89 LYS A C 1
ATOM 711 O O . LYS A 1 89 ? 10.821 -0.636 -21.470 1.00 98.06 89 LYS A O 1
ATOM 716 N N . ARG A 1 90 ? 11.561 -2.655 -20.859 1.00 97.75 90 ARG A N 1
ATOM 717 C CA . ARG A 1 90 ? 12.678 -2.673 -21.818 1.00 97.75 90 ARG A CA 1
ATOM 718 C C . ARG A 1 90 ? 12.220 -2.637 -23.281 1.00 97.75 90 ARG A C 1
ATOM 720 O O . ARG A 1 90 ? 12.907 -2.044 -24.103 1.00 97.75 90 ARG A O 1
ATOM 727 N N . GLU A 1 91 ? 11.095 -3.273 -23.605 1.00 98.06 91 GLU A N 1
ATOM 728 C CA . GLU A 1 91 ? 10.500 -3.246 -24.950 1.00 98.06 91 GLU A CA 1
ATOM 729 C C . GLU A 1 91 ? 9.981 -1.848 -25.317 1.00 98.06 91 GLU A C 1
ATOM 731 O O . GLU A 1 91 ? 10.247 -1.346 -26.406 1.00 98.06 91 GLU A O 1
ATOM 736 N N . THR A 1 92 ? 9.249 -1.220 -24.397 1.00 98.19 92 THR A N 1
ATOM 737 C CA . THR A 1 92 ? 8.522 0.036 -24.645 1.00 98.19 92 THR A CA 1
ATOM 738 C C . THR A 1 92 ? 9.325 1.302 -24.347 1.00 98.19 92 THR A C 1
ATOM 740 O O . THR A 1 92 ? 9.016 2.366 -24.879 1.00 98.19 92 THR A O 1
ATOM 743 N N . ASP A 1 93 ? 10.354 1.200 -23.509 1.00 98.38 93 ASP A N 1
ATOM 744 C CA . ASP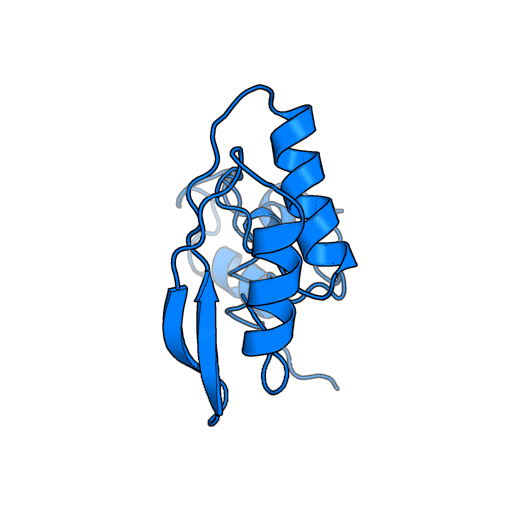 A 1 93 ? 11.177 2.307 -23.028 1.00 98.38 93 ASP A CA 1
ATOM 745 C C . ASP A 1 93 ? 12.648 1.874 -22.845 1.00 98.38 93 ASP A C 1
ATOM 747 O O . ASP A 1 93 ? 13.186 1.892 -21.734 1.00 98.38 93 ASP A O 1
ATOM 751 N N . PRO A 1 94 ? 13.337 1.470 -23.930 1.00 97.56 94 PRO A N 1
ATOM 752 C CA . PRO A 1 94 ? 14.699 0.937 -23.852 1.00 97.56 94 PRO A CA 1
ATOM 753 C C . PRO A 1 94 ? 15.728 1.953 -23.335 1.00 97.56 94 PRO A C 1
ATOM 755 O O . PRO A 1 94 ? 16.783 1.554 -22.850 1.00 97.56 94 PRO A O 1
ATOM 758 N N . GLN A 1 95 ? 15.436 3.254 -23.443 1.00 97.75 95 GLN A N 1
ATOM 759 C CA . GLN A 1 95 ? 16.289 4.335 -22.936 1.00 97.75 95 GLN A CA 1
ATOM 760 C C . GLN A 1 95 ? 15.895 4.805 -21.525 1.00 97.75 95 GLN A C 1
ATOM 762 O O . GLN A 1 95 ? 16.581 5.657 -20.968 1.00 97.75 95 GLN A O 1
ATOM 767 N N . GLY A 1 96 ? 14.816 4.276 -20.937 1.00 97.38 96 GLY A N 1
ATOM 768 C CA . GLY A 1 96 ? 14.389 4.644 -19.585 1.00 97.38 96 GLY A CA 1
ATOM 769 C C . GLY A 1 96 ? 13.848 6.075 -19.448 1.00 97.38 96 GLY A C 1
ATOM 770 O O . GLY A 1 96 ? 13.951 6.660 -18.374 1.00 97.38 96 GLY A O 1
ATOM 771 N N . LEU A 1 97 ? 13.302 6.668 -20.512 1.00 98.25 97 LEU A N 1
ATOM 772 C CA . LEU A 1 97 ? 12.842 8.061 -20.538 1.00 98.25 97 LEU A CA 1
ATOM 773 C C . LEU A 1 97 ? 11.408 8.232 -20.020 1.00 98.25 97 LEU A C 1
ATOM 775 O O . LEU A 1 97 ? 11.007 9.341 -19.654 1.00 98.25 97 LEU A O 1
ATOM 779 N N . LEU A 1 98 ? 10.618 7.156 -19.974 1.00 98.19 98 LEU A N 1
ATOM 780 C CA . LEU A 1 98 ? 9.250 7.214 -19.473 1.00 98.19 98 LEU A CA 1
ATOM 781 C C . LEU A 1 98 ? 9.244 7.186 -17.943 1.00 98.19 98 LEU A C 1
ATOM 783 O O . LEU A 1 98 ? 9.264 6.125 -17.317 1.00 98.19 98 LEU A O 1
ATOM 787 N N . ASN A 1 99 ? 9.143 8.385 -17.362 1.00 98.06 99 ASN A N 1
ATOM 788 C CA . ASN A 1 99 ? 8.949 8.623 -15.929 1.00 98.06 99 ASN A CA 1
ATOM 789 C C . ASN A 1 99 ? 10.034 7.942 -15.056 1.00 98.06 99 ASN A C 1
ATOM 791 O O . ASN A 1 99 ? 9.706 7.064 -14.248 1.00 98.06 99 ASN A O 1
ATOM 795 N N . PRO A 1 100 ? 11.319 8.316 -15.237 1.00 97.94 100 PRO A N 1
ATOM 796 C CA . PRO A 1 100 ? 12.450 7.697 -14.543 1.00 97.94 100 PRO A CA 1
ATOM 797 C C . PRO A 1 100 ? 12.329 7.812 -13.019 1.00 97.94 100 PRO A C 1
ATOM 799 O O . PRO A 1 100 ? 11.678 8.720 -12.491 1.00 97.94 100 PRO A O 1
ATOM 802 N N . GLY A 1 101 ? 12.934 6.863 -12.305 1.00 97.06 101 GLY A N 1
ATOM 803 C CA . GLY A 1 101 ? 12.896 6.795 -10.842 1.00 97.06 101 GLY A CA 1
ATOM 804 C C . GLY A 1 101 ? 11.595 6.257 -10.233 1.00 97.06 101 GLY A C 1
ATOM 805 O O . GLY A 1 101 ? 11.517 6.121 -9.017 1.00 97.06 101 GLY A O 1
ATOM 806 N N . LYS A 1 102 ? 10.562 5.930 -11.027 1.00 98.19 102 LYS A N 1
ATOM 807 C CA . LYS A 1 102 ? 9.296 5.379 -10.496 1.00 98.19 102 LYS A CA 1
ATOM 808 C C . LYS A 1 102 ? 9.292 3.868 -10.297 1.00 98.19 102 LYS A C 1
ATOM 810 O O . LYS A 1 102 ? 8.465 3.382 -9.536 1.00 98.19 102 LYS A O 1
ATOM 815 N N . MET A 1 103 ? 10.178 3.134 -10.961 1.00 97.94 103 MET A N 1
ATOM 816 C CA . MET A 1 103 ? 10.276 1.676 -10.861 1.00 97.94 103 MET A CA 1
ATOM 817 C C . MET A 1 103 ? 11.641 1.317 -10.281 1.00 97.94 103 MET A C 1
ATOM 819 O O . MET A 1 103 ? 12.647 1.438 -10.976 1.00 97.94 103 MET A O 1
ATOM 823 N N . ILE A 1 104 ? 11.689 0.890 -9.019 1.00 97.12 104 ILE A N 1
ATOM 824 C CA . ILE A 1 104 ? 12.959 0.629 -8.322 1.00 97.12 104 ILE A CA 1
ATOM 825 C C . ILE A 1 104 ? 13.742 -0.468 -9.030 1.00 97.12 104 ILE A C 1
ATOM 827 O O . ILE A 1 104 ? 14.935 -0.314 -9.259 1.00 97.12 104 ILE A O 1
ATOM 831 N N . ALA A 1 105 ? 13.071 -1.551 -9.423 1.00 96.56 105 ALA A N 1
ATOM 832 C CA . ALA A 1 105 ? 13.730 -2.690 -10.056 1.00 96.56 105 ALA A CA 1
ATOM 833 C C . ALA A 1 105 ? 14.323 -2.374 -11.441 1.00 96.56 105 ALA A C 1
ATOM 835 O O . ALA A 1 105 ? 15.113 -3.157 -11.963 1.00 96.56 105 ALA A O 1
ATOM 836 N N . TRP A 1 106 ? 13.912 -1.263 -12.062 1.00 97.56 106 TRP A N 1
ATOM 837 C CA . TRP A 1 106 ? 14.528 -0.779 -13.297 1.00 97.56 106 TRP A CA 1
ATOM 838 C C . TRP A 1 106 ? 15.845 -0.051 -13.017 1.00 97.56 106 TRP A C 1
ATOM 840 O O . TRP A 1 106 ? 16.835 -0.291 -13.699 1.00 97.56 106 TRP A O 1
ATOM 850 N N . GLU A 1 107 ? 15.850 0.818 -12.005 1.00 96.81 107 GLU A N 1
ATOM 851 C CA . GLU A 1 107 ? 17.024 1.612 -11.620 1.00 96.81 107 GLU A CA 1
ATOM 852 C C . GLU A 1 107 ? 18.065 0.779 -10.856 1.00 96.81 107 GLU A C 1
ATOM 854 O O . GLU A 1 107 ? 19.261 1.062 -10.902 1.00 96.81 107 GLU A O 1
ATOM 859 N N . ASN A 1 108 ? 17.612 -0.250 -10.136 1.00 96.50 108 ASN A N 1
ATOM 860 C CA . ASN A 1 108 ? 18.436 -1.104 -9.298 1.00 96.50 108 ASN A CA 1
ATOM 861 C C . ASN A 1 108 ? 18.170 -2.593 -9.600 1.00 96.50 108 ASN A C 1
ATOM 863 O O . ASN A 1 108 ? 17.176 -3.142 -9.112 1.00 96.50 108 ASN A O 1
ATOM 867 N N . PRO A 1 109 ? 19.061 -3.277 -10.344 1.00 94.19 109 PRO A N 1
ATOM 868 C CA . PRO A 1 109 ? 18.895 -4.690 -10.682 1.00 94.19 109 PRO A CA 1
ATOM 869 C C . PRO A 1 109 ? 19.026 -5.631 -9.473 1.00 94.19 109 PRO A C 1
ATOM 871 O O . PRO A 1 109 ? 18.559 -6.768 -9.546 1.00 94.19 109 PRO A O 1
ATOM 874 N N . ASP A 1 110 ? 19.613 -5.165 -8.365 1.00 95.38 110 ASP A N 1
ATOM 875 C CA . ASP A 1 110 ? 19.771 -5.938 -7.127 1.00 95.38 110 ASP A CA 1
ATOM 876 C C . ASP A 1 110 ? 18.543 -5.837 -6.202 1.00 95.38 110 ASP A C 1
ATOM 878 O O . ASP A 1 110 ? 18.487 -6.488 -5.156 1.00 95.38 110 ASP A O 1
ATOM 882 N N . TYR A 1 111 ? 17.539 -5.025 -6.558 1.00 94.25 111 TYR A N 1
ATOM 883 C CA . TYR A 1 111 ? 16.307 -4.908 -5.783 1.00 94.25 111 TYR A CA 1
ATOM 884 C C . TYR A 1 111 ? 15.494 -6.211 -5.820 1.00 94.25 111 TYR A C 1
ATOM 886 O O . TYR A 1 111 ? 15.092 -6.689 -6.883 1.00 94.25 111 TYR A O 1
ATOM 894 N N . ASP A 1 112 ? 15.178 -6.765 -4.646 1.00 92.50 112 ASP A N 1
ATOM 895 C CA . ASP A 1 112 ? 14.395 -7.998 -4.546 1.00 92.50 112 ASP A CA 1
ATOM 896 C C . ASP A 1 112 ? 12.883 -7.750 -4.687 1.00 92.50 112 ASP A C 1
ATOM 898 O O . ASP A 1 112 ? 12.120 -7.704 -3.719 1.00 92.50 112 ASP A O 1
ATOM 902 N N . TYR A 1 113 ? 12.424 -7.643 -5.933 1.00 87.62 113 TYR A N 1
ATOM 903 C CA . TYR A 1 113 ? 11.003 -7.492 -6.270 1.00 87.62 113 TYR A CA 1
ATOM 904 C C . TYR A 1 113 ? 10.164 -8.764 -6.046 1.00 87.62 113 TYR A C 1
ATOM 906 O O . TYR A 1 113 ? 8.947 -8.740 -6.216 1.00 87.62 113 TYR A O 1
ATOM 914 N N . ARG A 1 114 ? 10.779 -9.881 -5.640 1.00 83.88 114 ARG A N 1
ATOM 915 C CA . ARG A 1 114 ? 10.086 -11.156 -5.371 1.00 83.88 114 ARG A CA 1
ATOM 916 C C . ARG A 1 114 ? 9.547 -11.256 -3.945 1.00 83.88 114 ARG A C 1
ATOM 918 O O . ARG A 1 114 ? 8.999 -12.293 -3.574 1.00 83.88 114 ARG A O 1
ATOM 925 N N . SER A 1 115 ? 9.705 -10.203 -3.141 1.00 74.50 115 SER A N 1
ATOM 926 C CA . SER A 1 115 ? 9.208 -10.181 -1.767 1.00 74.50 115 SER A CA 1
ATOM 927 C C . SER A 1 115 ? 7.698 -10.486 -1.713 1.00 74.50 115 SER A C 1
ATOM 929 O O . SER A 1 115 ? 6.902 -9.927 -2.467 1.00 74.50 115 SER A O 1
ATOM 931 N N . GLY A 1 116 ? 7.294 -11.398 -0.820 1.00 67.88 116 GLY A N 1
ATOM 932 C CA . GLY A 1 116 ? 5.924 -11.926 -0.699 1.00 67.88 116 GLY A CA 1
ATOM 933 C C . GLY A 1 116 ? 4.902 -10.962 -0.085 1.00 67.88 116 GLY A C 1
ATOM 934 O O . GLY A 1 116 ? 4.041 -11.387 0.683 1.00 67.88 116 GLY A O 1
ATOM 935 N N . ARG A 1 117 ? 5.015 -9.659 -0.362 1.00 79.94 117 ARG A N 1
ATOM 936 C CA . ARG A 1 117 ? 4.065 -8.647 0.114 1.00 79.94 117 ARG A CA 1
ATOM 937 C C . ARG A 1 117 ? 2.727 -8.780 -0.613 1.00 79.94 117 ARG A C 1
ATOM 939 O O . ARG A 1 117 ? 2.642 -9.300 -1.724 1.00 79.94 117 ARG A O 1
ATOM 946 N N . THR A 1 118 ? 1.665 -8.291 0.021 1.00 85.31 118 THR A N 1
ATOM 947 C CA . THR A 1 118 ? 0.354 -8.214 -0.633 1.00 85.31 118 THR A CA 1
ATOM 948 C C . THR A 1 118 ? 0.345 -7.044 -1.612 1.00 85.31 118 THR A C 1
ATOM 950 O O . THR A 1 118 ? 0.542 -5.907 -1.194 1.00 85.31 118 THR A O 1
ATOM 953 N N . PHE A 1 119 ? 0.072 -7.320 -2.888 1.00 89.56 119 PHE A N 1
ATOM 954 C CA . PHE A 1 119 ? -0.082 -6.306 -3.933 1.00 89.56 119 PHE A CA 1
ATOM 955 C C . PHE A 1 119 ? -1.519 -6.255 -4.451 1.00 89.56 119 PHE A C 1
ATOM 957 O O . PHE A 1 119 ? -2.167 -7.293 -4.600 1.00 89.56 119 PHE A O 1
ATOM 964 N N . LEU A 1 120 ? -2.001 -5.049 -4.765 1.00 90.50 120 LEU A N 1
ATOM 965 C CA . LEU A 1 120 ? -3.335 -4.848 -5.344 1.00 90.50 120 LEU A CA 1
ATOM 966 C C . LEU A 1 120 ? -3.400 -5.320 -6.805 1.00 90.50 120 LEU A C 1
ATOM 968 O O . LEU A 1 120 ? -4.310 -6.043 -7.199 1.00 90.50 120 LEU A O 1
ATOM 972 N N . PHE A 1 121 ? -2.402 -4.941 -7.601 1.00 90.94 121 PHE A N 1
ATOM 973 C CA . PHE A 1 121 ? -2.212 -5.365 -8.982 1.00 90.94 121 PHE A CA 1
ATOM 974 C C . PHE A 1 121 ? -1.073 -6.378 -9.027 1.00 90.94 121 PHE A C 1
ATOM 976 O O . PHE A 1 121 ? 0.101 -6.013 -9.159 1.00 90.94 121 PHE A O 1
ATOM 983 N N . ARG A 1 122 ? -1.438 -7.654 -8.889 1.00 91.06 122 ARG A N 1
ATOM 984 C CA . ARG A 1 122 ? -0.487 -8.768 -8.943 1.00 91.06 122 ARG A CA 1
ATOM 985 C C . ARG A 1 122 ? 0.160 -8.875 -10.325 1.00 91.06 122 ARG A C 1
ATOM 987 O O . ARG A 1 122 ? -0.436 -8.485 -11.333 1.00 91.06 122 ARG A O 1
ATOM 994 N N . GLY A 1 123 ? 1.382 -9.400 -10.342 1.00 88.62 123 GLY A N 1
ATOM 995 C CA . GLY A 1 123 ? 2.129 -9.691 -11.562 1.00 88.62 123 GLY A CA 1
ATOM 996 C C . GLY A 1 123 ? 1.428 -10.712 -12.463 1.00 88.62 123 GLY A C 1
ATOM 997 O O . GLY A 1 123 ? 0.510 -11.420 -12.043 1.00 88.62 123 GLY A O 1
ATOM 998 N N . LEU A 1 124 ? 1.868 -10.781 -13.719 1.00 89.81 124 LEU A N 1
ATOM 999 C CA . LEU A 1 124 ? 1.358 -11.737 -14.708 1.00 89.81 124 LEU A CA 1
ATOM 1000 C C . LEU A 1 124 ? 2.154 -13.043 -14.715 1.00 89.81 124 LEU A C 1
ATOM 1002 O O . LEU A 1 124 ? 1.697 -14.035 -15.292 1.00 89.81 124 LEU A O 1
ATOM 1006 N N . GLN A 1 125 ? 3.338 -13.055 -14.099 1.00 86.38 125 GLN A N 1
ATOM 1007 C CA . GLN A 1 125 ? 4.132 -14.265 -13.967 1.00 86.38 125 GLN A CA 1
ATOM 1008 C C . GLN A 1 125 ? 3.346 -15.325 -13.184 1.00 86.38 125 GLN A C 1
ATOM 1010 O O . GLN A 1 125 ? 3.052 -15.172 -11.999 1.00 86.38 125 GLN A O 1
ATOM 1015 N N . LYS A 1 126 ? 2.996 -16.421 -13.864 1.00 76.69 126 LYS A N 1
ATOM 1016 C CA . LYS A 1 126 ? 2.368 -17.578 -13.224 1.00 76.69 126 LYS A CA 1
ATOM 1017 C C . LYS A 1 126 ? 3.398 -18.294 -12.354 1.00 76.69 126 LYS A C 1
ATOM 1019 O O . LYS A 1 126 ? 4.563 -18.403 -12.737 1.00 76.69 126 LYS A O 1
ATOM 1024 N N . VAL A 1 127 ? 2.951 -18.802 -11.208 1.00 68.50 127 VAL A N 1
ATOM 1025 C CA . VAL A 1 127 ? 3.732 -19.759 -10.419 1.00 68.50 127 VAL A CA 1
ATOM 1026 C C . VAL A 1 127 ? 3.858 -21.028 -11.266 1.00 68.50 127 VAL A C 1
ATOM 1028 O O . VAL A 1 127 ? 2.837 -21.562 -11.705 1.00 68.50 127 VAL A O 1
ATOM 1031 N N . GLY A 1 128 ? 5.095 -21.409 -11.586 1.00 45.97 128 GLY A N 1
ATOM 1032 C CA . GLY A 1 128 ? 5.415 -22.665 -12.270 1.00 45.97 128 GLY A CA 1
ATOM 1033 C C . GLY A 1 128 ? 5.360 -23.853 -11.328 1.00 45.97 128 GLY A C 1
ATOM 1034 O O . GLY A 1 128 ? 5.558 -23.637 -10.110 1.00 45.97 128 GLY A O 1
#

Foldseek 3Di:
DADPPCQVVLQVVLCVVQPPFKAWDWDWDQDPNDTHTDTPIDGDDDDPVVVVVSQVVCVVSVNHAQDPPDQAPLNSQAAQDDPVNLVVCCVVPVPCPPPHPRHVCNVDVPDDSVPPGHYNHDDPDDDD